Protein AF-A0A7W0PJV0-F1 (afdb_monomer_lite)

Secondary structure (DSSP, 8-state):
---PEEPSSPPHHHHHHHHHHHHHS---EEEEE-S-----TTEEEEPPPSSGGGHHHHHHHHHHHHHHHHHHHH--SEEEES-HHHHHHHHHHHHHHT---EEEE---S-TTGGG--TT-TTHHHHHHHHHHHHHHHHHH-SB-

Sequence (144 aa):
MGRTRYALPLSPSLLRKFDALSEALEVRVLASAAGRDGSDPRFRLVPAVRPRVLDGAAFYALLPLRVARELRDFRPDAVLVQGGQEAALVLLGRRLARVPARVIVDVHGDPAAPARLYGSRLRKVLAPLADALGRRGLRRADGV

Structure (mmCIF, N/CA/C/O backbone):
data_AF-A0A7W0PJV0-F1
#
_entry.id   AF-A0A7W0PJV0-F1
#
loop_
_atom_site.group_PDB
_atom_site.id
_atom_site.type_symbol
_atom_site.label_atom_id
_atom_site.label_alt_id
_atom_site.label_comp_id
_atom_site.label_asym_id
_atom_site.label_entity_id
_atom_site.label_seq_id
_atom_site.pdbx_PDB_ins_code
_atom_site.Cartn_x
_atom_site.Cartn_y
_atom_site.Cartn_z
_atom_site.occupancy
_atom_site.B_iso_or_equiv
_atom_site.auth_seq_id
_atom_site.auth_comp_id
_atom_site.auth_asym_id
_atom_site.auth_atom_id
_atom_site.pdbx_PDB_model_num
ATOM 1 N N . MET A 1 1 ? -1.283 3.369 1.127 1.00 60.41 1 MET A N 1
ATOM 2 C CA . MET A 1 1 ? -0.038 2.739 0.632 1.00 60.41 1 MET A CA 1
ATOM 3 C C . MET A 1 1 ? 0.260 3.190 -0.786 1.00 60.41 1 MET A C 1
ATOM 5 O O . MET A 1 1 ? -0.627 3.107 -1.627 1.00 60.41 1 MET A O 1
ATOM 9 N N . GLY A 1 2 ? 1.489 3.655 -1.023 1.00 63.81 2 GLY A N 1
ATOM 10 C CA . GLY A 1 2 ? 2.014 4.109 -2.318 1.00 63.81 2 GLY A CA 1
ATOM 11 C C . GLY A 1 2 ? 3.529 4.355 -2.223 1.00 63.81 2 GLY A C 1
ATOM 12 O O . GLY A 1 2 ? 4.061 4.455 -1.116 1.00 63.81 2 GLY A O 1
ATOM 13 N N . ARG A 1 3 ? 4.251 4.455 -3.350 1.00 72.50 3 ARG A N 1
ATOM 14 C CA . ARG A 1 3 ? 5.715 4.713 -3.366 1.00 72.50 3 ARG A CA 1
ATOM 15 C C . ARG A 1 3 ? 6.066 6.197 -3.158 1.00 72.50 3 ARG A C 1
ATOM 17 O O . ARG A 1 3 ? 7.093 6.684 -3.634 1.00 72.50 3 ARG A O 1
ATOM 24 N N . THR A 1 4 ? 5.213 6.936 -2.456 1.00 81.25 4 THR A N 1
ATOM 25 C CA . THR A 1 4 ? 5.521 8.301 -2.032 1.00 81.25 4 THR A CA 1
ATOM 26 C C . THR A 1 4 ? 6.752 8.270 -1.138 1.00 81.25 4 THR A C 1
ATOM 28 O O . THR A 1 4 ? 6.883 7.413 -0.260 1.00 81.25 4 THR A O 1
ATOM 31 N N . ARG A 1 5 ? 7.684 9.187 -1.388 1.00 84.50 5 ARG A N 1
ATOM 32 C CA . ARG A 1 5 ? 8.889 9.327 -0.576 1.00 84.50 5 ARG A CA 1
ATOM 33 C C . ARG A 1 5 ? 8.641 10.381 0.488 1.00 84.50 5 ARG A C 1
ATOM 35 O O . ARG A 1 5 ? 8.418 11.538 0.149 1.00 84.50 5 ARG A O 1
ATOM 42 N N . TYR A 1 6 ? 8.701 9.981 1.751 1.00 86.56 6 TYR A N 1
ATOM 43 C CA . TYR A 1 6 ? 8.611 10.906 2.877 1.00 86.56 6 TYR A CA 1
ATOM 44 C C . TYR A 1 6 ? 9.998 11.173 3.449 1.00 86.56 6 TYR A C 1
ATOM 46 O O . TYR A 1 6 ? 10.836 10.273 3.548 1.00 86.56 6 TYR A O 1
ATOM 54 N N . ALA A 1 7 ? 10.230 12.425 3.824 1.00 87.62 7 ALA A N 1
ATOM 55 C CA . ALA A 1 7 ? 11.365 12.820 4.636 1.00 87.62 7 ALA A CA 1
ATOM 56 C C . ALA A 1 7 ? 10.862 13.068 6.060 1.00 87.62 7 ALA A C 1
ATOM 58 O O . ALA A 1 7 ? 9.793 13.655 6.230 1.00 87.62 7 ALA A O 1
ATOM 59 N N . LEU A 1 8 ? 11.620 12.606 7.053 1.00 87.06 8 LEU A N 1
ATOM 60 C CA . LEU A 1 8 ? 11.356 12.886 8.460 1.00 87.06 8 LEU A CA 1
ATOM 61 C C . LEU A 1 8 ? 12.439 13.839 8.998 1.00 87.06 8 LEU A C 1
ATOM 63 O O . LEU A 1 8 ? 13.592 13.702 8.587 1.00 87.06 8 LEU A O 1
ATOM 67 N N . PRO A 1 9 ? 12.099 14.808 9.869 1.00 88.62 9 PRO A N 1
ATOM 68 C CA . PRO A 1 9 ? 10.745 15.148 10.325 1.00 88.62 9 PRO A CA 1
ATOM 69 C C . PRO A 1 9 ? 9.847 15.655 9.182 1.00 88.62 9 PRO A C 1
ATOM 71 O O . PRO A 1 9 ? 10.338 16.143 8.161 1.00 88.62 9 PRO A O 1
ATOM 74 N N . LEU A 1 10 ? 8.531 15.485 9.341 1.00 88.06 10 LEU A N 1
ATOM 75 C CA . LEU A 1 10 ? 7.544 15.923 8.351 1.00 88.06 10 LEU A CA 1
ATOM 76 C C . LEU A 1 10 ? 7.594 17.444 8.161 1.00 88.06 10 LEU A C 1
ATOM 78 O O . LEU A 1 10 ? 7.906 18.192 9.088 1.00 88.06 10 LEU A O 1
ATOM 82 N N . SER A 1 11 ? 7.224 17.919 6.968 1.00 89.81 11 SER A N 1
ATOM 83 C CA . SER A 1 11 ? 6.972 19.349 6.772 1.00 89.81 11 SER A CA 1
ATOM 84 C C . SER A 1 11 ? 5.784 19.805 7.633 1.00 89.81 11 SER A C 1
ATOM 86 O O . SER A 1 11 ? 4.874 19.007 7.874 1.00 89.81 11 SER A O 1
ATOM 88 N N . PRO A 1 12 ? 5.704 21.090 8.030 1.00 91.31 12 PRO A N 1
ATOM 89 C CA . PRO A 1 12 ? 4.597 21.587 8.852 1.00 91.31 12 PRO A CA 1
ATOM 90 C C . PRO A 1 12 ? 3.208 21.331 8.250 1.00 91.31 12 PRO A C 1
ATOM 92 O O . PRO A 1 12 ? 2.250 21.078 8.972 1.00 91.31 12 PRO A O 1
ATOM 95 N N . SER A 1 13 ? 3.086 21.368 6.920 1.00 90.94 13 SER A N 1
ATOM 96 C CA . SER A 1 13 ? 1.832 21.062 6.225 1.00 90.94 13 SER A CA 1
ATOM 97 C C . SER A 1 13 ? 1.434 19.588 6.331 1.00 90.94 13 SER A C 1
ATOM 99 O O . SER A 1 13 ? 0.266 19.291 6.574 1.00 90.94 13 SER A O 1
ATOM 101 N N . LEU A 1 14 ? 2.389 18.665 6.170 1.00 90.56 14 LEU A N 1
ATOM 102 C CA . LEU A 1 14 ? 2.139 17.234 6.330 1.00 90.56 14 LEU A CA 1
ATOM 103 C C . LEU A 1 14 ? 1.858 16.886 7.787 1.00 90.56 14 LEU A C 1
ATOM 105 O O . LEU A 1 14 ? 0.959 16.093 8.039 1.00 90.56 14 LEU A O 1
ATOM 109 N N . LEU A 1 15 ? 2.580 17.502 8.724 1.00 92.19 15 LEU A N 1
ATOM 110 C CA . LEU A 1 15 ? 2.359 17.309 10.150 1.00 92.19 15 LEU A CA 1
ATOM 111 C C . LEU A 1 15 ? 0.909 17.648 10.521 1.00 92.19 15 LEU A C 1
ATOM 113 O O . LEU A 1 15 ? 0.191 16.763 10.966 1.00 92.19 15 LEU A O 1
ATOM 117 N N . ARG A 1 16 ? 0.426 18.853 10.168 1.00 93.81 16 ARG A N 1
ATOM 118 C CA . ARG A 1 16 ? -0.979 19.252 10.388 1.00 93.81 16 ARG A CA 1
ATOM 119 C C . ARG A 1 16 ? -1.987 18.264 9.802 1.00 93.81 16 ARG A C 1
ATOM 121 O O . ARG A 1 16 ? -2.987 17.958 10.437 1.00 93.81 16 ARG A O 1
ATOM 128 N N . LYS A 1 17 ? -1.729 17.757 8.592 1.00 92.75 17 LYS A N 1
ATOM 129 C CA . LYS A 1 17 ? -2.601 16.762 7.953 1.00 92.75 17 LYS A CA 1
ATOM 130 C C . LYS A 1 17 ? -2.669 15.470 8.767 1.00 92.75 17 LYS A C 1
ATOM 132 O O . LYS A 1 17 ? -3.756 14.943 8.971 1.00 92.75 17 LYS A O 1
ATOM 137 N N . PHE A 1 18 ? -1.522 14.921 9.155 1.00 92.94 18 PHE A N 1
ATOM 138 C CA . PHE A 1 18 ? -1.489 13.643 9.862 1.00 92.94 18 PHE A CA 1
ATOM 139 C C . PHE A 1 18 ? -1.926 13.771 11.317 1.00 92.94 18 PHE A C 1
ATOM 141 O O . PHE A 1 18 ? -2.454 12.803 11.846 1.00 92.94 18 PHE A O 1
ATOM 148 N N . ASP A 1 19 ? -1.756 14.935 11.940 1.00 94.00 19 ASP A N 1
ATOM 149 C CA . ASP A 1 19 ? -2.280 15.206 13.278 1.00 94.00 19 ASP A CA 1
ATOM 150 C C . ASP A 1 19 ? -3.812 15.229 13.252 1.00 94.00 19 ASP A C 1
ATOM 152 O O . ASP A 1 19 ? -4.433 14.477 13.994 1.00 94.00 19 ASP A O 1
ATOM 156 N N . ALA A 1 20 ? -4.421 15.948 12.302 1.00 94.50 20 ALA A N 1
ATOM 157 C CA . ALA A 1 20 ? -5.876 15.941 12.123 1.00 94.50 20 ALA A CA 1
ATOM 158 C C . ALA A 1 20 ? -6.432 14.540 11.794 1.00 94.50 20 ALA A C 1
ATOM 160 O O . ALA A 1 20 ? -7.502 14.164 12.257 1.00 94.50 20 ALA A O 1
ATOM 161 N N . LEU A 1 21 ? -5.707 13.730 11.010 1.00 93.12 21 LEU A N 1
ATOM 162 C CA . LEU A 1 21 ? -6.105 12.337 10.770 1.00 93.12 21 LEU A CA 1
ATOM 163 C C . LEU A 1 21 ? -6.013 11.482 12.041 1.00 93.12 21 LEU A C 1
ATOM 165 O O . LEU A 1 21 ? -6.875 10.633 12.255 1.00 93.12 21 LEU A O 1
ATOM 169 N N . SER A 1 22 ? -4.991 11.709 12.871 1.00 93.56 22 SER A N 1
ATOM 170 C CA . SER A 1 22 ? -4.792 10.997 14.137 1.00 93.56 22 SER A CA 1
ATOM 171 C C . SER A 1 22 ? -5.882 11.280 15.177 1.00 93.56 22 SER A C 1
ATOM 173 O O . SER A 1 22 ? -6.054 10.474 16.085 1.00 93.56 22 SER A O 1
ATOM 175 N N . GLU A 1 23 ? -6.622 12.386 15.059 1.00 94.31 23 GLU A N 1
ATOM 176 C CA . GLU A 1 23 ? -7.754 12.694 15.948 1.00 94.31 23 GLU A CA 1
ATOM 177 C C . GLU A 1 23 ? -8.939 11.740 15.741 1.00 94.31 23 GLU A C 1
ATOM 179 O O . GLU A 1 23 ? -9.693 11.480 16.676 1.00 94.31 23 GLU A O 1
ATOM 184 N N . ALA A 1 24 ? -9.100 11.202 14.529 1.00 93.50 24 ALA A N 1
ATOM 185 C CA . ALA A 1 24 ? -10.223 10.336 14.171 1.00 93.50 24 ALA A CA 1
ATOM 186 C C . ALA A 1 24 ? -9.822 8.871 13.940 1.00 93.50 24 ALA A C 1
ATOM 188 O O . ALA A 1 24 ? -10.672 7.985 14.013 1.00 93.50 24 ALA A O 1
ATOM 189 N N . LEU A 1 25 ? -8.556 8.608 13.605 1.00 93.00 25 LEU A N 1
ATOM 190 C CA . LEU A 1 25 ? -8.079 7.304 13.150 1.00 93.00 25 LEU A CA 1
ATOM 191 C C . LEU A 1 25 ? -6.705 6.985 13.743 1.00 93.00 25 LEU A C 1
ATOM 193 O O . LEU A 1 25 ? -5.807 7.826 13.749 1.00 93.00 25 LEU A O 1
ATOM 197 N N . GLU A 1 26 ? -6.469 5.726 14.110 1.00 92.88 26 GLU A N 1
ATOM 198 C CA . GLU A 1 26 ? -5.103 5.257 14.344 1.00 92.88 26 GLU A CA 1
ATOM 199 C C . GLU A 1 26 ? -4.425 4.994 12.990 1.00 92.88 26 GLU A C 1
ATOM 201 O O . GLU A 1 26 ? -4.638 3.971 12.338 1.00 92.88 26 GLU A O 1
ATOM 206 N N . VAL A 1 27 ? -3.640 5.962 12.506 1.00 92.19 27 VAL A N 1
ATOM 207 C CA . VAL A 1 27 ? -3.053 5.902 11.159 1.00 92.19 27 VAL A CA 1
ATOM 208 C C . VAL A 1 27 ? -1.614 5.402 11.184 1.00 92.19 27 VAL A C 1
ATOM 210 O O . VAL A 1 27 ? -0.752 5.944 11.881 1.00 92.19 27 VAL A O 1
ATOM 213 N N . ARG A 1 28 ? -1.322 4.435 10.304 1.00 92.75 28 ARG A N 1
ATOM 214 C CA . ARG A 1 28 ? 0.046 4.033 9.967 1.00 92.75 28 ARG A CA 1
ATOM 215 C C . ARG A 1 28 ? 0.304 4.028 8.461 1.00 92.75 28 ARG A C 1
ATOM 217 O O . ARG A 1 28 ? -0.474 3.509 7.663 1.00 92.75 28 ARG A O 1
ATOM 224 N N . VAL A 1 29 ? 1.437 4.604 8.072 1.00 91.88 29 VAL A N 1
ATOM 225 C CA . VAL A 1 29 ? 1.873 4.796 6.687 1.00 91.88 29 VAL A CA 1
ATOM 226 C C . VAL A 1 29 ? 3.128 3.968 6.423 1.00 91.88 29 VAL A C 1
ATOM 228 O O . VAL A 1 29 ? 4.193 4.255 6.965 1.00 91.88 29 VAL A O 1
ATOM 231 N N . LEU A 1 30 ? 3.030 2.975 5.537 1.00 89.38 30 LEU A N 1
ATOM 232 C CA . LEU A 1 30 ? 4.186 2.276 4.965 1.00 89.38 30 LEU A CA 1
ATOM 233 C C . LEU A 1 30 ? 4.542 2.939 3.627 1.00 89.38 30 LEU A C 1
ATOM 235 O O . LEU A 1 30 ? 3.740 2.946 2.689 1.00 89.38 30 LEU A O 1
ATOM 239 N N . ALA A 1 31 ? 5.736 3.521 3.545 1.00 87.62 31 ALA A N 1
ATOM 240 C CA . ALA A 1 31 ? 6.171 4.319 2.398 1.00 87.62 31 ALA A CA 1
ATOM 241 C C . ALA A 1 31 ? 7.695 4.255 2.205 1.00 87.62 31 ALA A C 1
ATOM 243 O O . ALA A 1 31 ? 8.397 3.588 2.960 1.00 87.62 31 ALA A O 1
ATOM 244 N N . SER A 1 32 ? 8.230 4.916 1.177 1.00 86.81 32 SER A N 1
ATOM 245 C CA . SER A 1 32 ? 9.679 4.968 0.936 1.00 86.81 32 SER A CA 1
ATOM 246 C C . SER A 1 32 ? 10.335 6.125 1.697 1.00 86.81 32 SER A C 1
ATOM 248 O O . SER A 1 32 ? 9.756 7.204 1.820 1.00 86.81 32 SER A O 1
ATOM 250 N N . ALA A 1 33 ? 11.568 5.933 2.163 1.00 86.06 33 ALA A N 1
ATOM 251 C CA . ALA A 1 33 ? 12.361 6.993 2.782 1.00 86.06 33 ALA A CA 1
ATOM 252 C C . ALA A 1 33 ? 12.977 7.936 1.730 1.00 86.06 33 ALA A C 1
ATOM 254 O O . ALA A 1 33 ? 13.487 7.490 0.699 1.00 86.06 33 ALA A O 1
ATOM 255 N N . ALA A 1 34 ? 12.991 9.241 2.015 1.00 83.56 34 ALA A N 1
ATOM 256 C CA . ALA A 1 34 ? 13.689 10.260 1.223 1.00 83.56 34 ALA A CA 1
ATOM 257 C C . ALA A 1 34 ? 15.126 10.553 1.713 1.00 83.56 34 ALA A C 1
ATOM 259 O O . ALA A 1 34 ? 15.776 11.446 1.176 1.00 83.56 34 ALA A O 1
ATOM 260 N N . GLY A 1 35 ? 15.637 9.795 2.694 1.00 70.25 35 GLY A N 1
ATOM 261 C CA . GLY A 1 35 ? 17.039 9.855 3.133 1.00 70.25 35 GLY A CA 1
ATOM 262 C C . GLY A 1 35 ? 17.360 10.875 4.231 1.00 70.25 35 GLY A C 1
ATOM 263 O O . GLY A 1 35 ? 18.513 11.269 4.340 1.00 70.25 35 GLY A O 1
ATOM 264 N N . ARG A 1 36 ? 16.367 11.314 5.016 1.00 71.88 36 ARG A N 1
ATOM 265 C CA . ARG A 1 36 ? 16.601 12.078 6.252 1.00 71.88 36 ARG A CA 1
ATOM 266 C C . ARG A 1 36 ? 16.444 11.183 7.478 1.00 71.88 36 ARG A C 1
ATOM 268 O O . ARG A 1 36 ? 15.565 10.319 7.483 1.00 71.88 36 ARG A O 1
ATOM 275 N N . ASP A 1 37 ? 17.252 11.453 8.496 1.00 67.44 37 ASP A N 1
ATOM 276 C CA . ASP A 1 37 ? 17.285 10.710 9.753 1.00 67.44 37 ASP A CA 1
ATOM 277 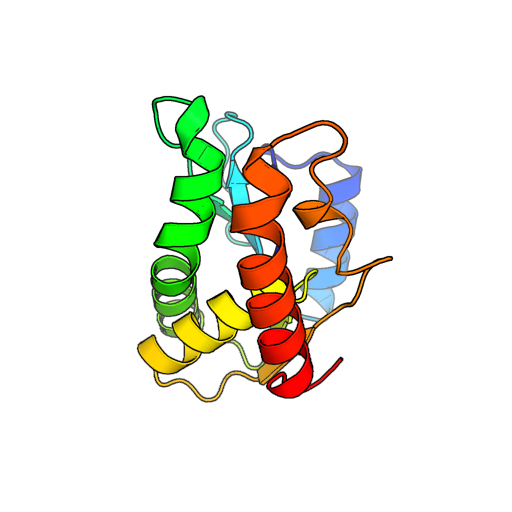C C . ASP A 1 37 ? 16.308 11.338 10.749 1.00 67.44 37 ASP A C 1
ATOM 279 O O . ASP A 1 37 ? 16.620 12.261 11.497 1.00 67.44 37 ASP A O 1
ATOM 283 N N . GLY A 1 38 ? 15.073 10.852 10.706 1.00 74.81 38 GLY A N 1
ATOM 284 C CA . GLY A 1 38 ? 14.024 11.192 11.655 1.00 74.81 38 GLY A CA 1
ATOM 285 C C . GLY A 1 38 ? 13.111 9.991 11.858 1.00 74.81 38 GLY A C 1
ATOM 286 O O . GLY A 1 38 ? 13.052 9.095 11.014 1.00 74.81 38 GLY A O 1
ATOM 287 N N . SER A 1 39 ? 12.392 9.969 12.976 1.00 81.94 39 SER A N 1
ATOM 288 C CA . SER A 1 39 ? 11.414 8.922 13.267 1.00 81.94 39 SER A CA 1
ATOM 289 C C . SER A 1 39 ? 10.066 9.543 13.610 1.00 81.94 39 SER A C 1
ATOM 291 O O . SER A 1 39 ? 10.002 10.570 14.278 1.00 81.94 39 SER A O 1
ATOM 293 N N . ASP A 1 40 ? 8.998 8.930 13.114 1.00 86.56 40 ASP A N 1
ATOM 294 C CA . ASP A 1 40 ? 7.619 9.231 13.484 1.00 86.56 40 ASP A CA 1
ATOM 295 C C . ASP A 1 40 ? 6.917 7.871 13.632 1.00 86.56 40 ASP A C 1
ATOM 297 O O . ASP A 1 40 ? 6.998 7.047 12.712 1.00 86.56 40 ASP A O 1
ATOM 301 N N . PRO A 1 41 ? 6.265 7.575 14.771 1.00 86.69 41 PRO A N 1
ATOM 302 C CA . PRO A 1 41 ? 5.649 6.272 15.018 1.00 86.69 41 PRO A CA 1
ATOM 303 C C . PRO A 1 41 ? 4.522 5.931 14.030 1.00 86.69 41 PRO A C 1
ATOM 305 O O . PRO A 1 41 ? 4.225 4.747 13.833 1.00 86.69 41 PRO A O 1
ATOM 308 N N . ARG A 1 42 ? 3.921 6.932 13.373 1.00 90.88 42 ARG A N 1
ATOM 309 C CA . ARG A 1 42 ? 2.919 6.750 12.313 1.00 90.88 42 ARG A CA 1
ATOM 310 C C . ARG A 1 42 ? 3.548 6.305 10.999 1.00 90.88 42 ARG A C 1
ATOM 312 O O . ARG A 1 42 ? 2.839 5.811 10.131 1.00 90.88 42 ARG A O 1
ATOM 319 N N . PHE A 1 43 ? 4.861 6.439 10.828 1.00 90.50 43 PHE A N 1
ATOM 320 C CA . PHE A 1 43 ? 5.544 6.122 9.581 1.00 90.50 43 PHE A CA 1
ATOM 321 C C . PHE A 1 43 ? 6.449 4.901 9.729 1.00 90.50 43 PHE A C 1
ATOM 323 O O . PHE A 1 43 ? 7.259 4.760 10.646 1.00 90.50 43 PHE A O 1
ATOM 330 N N . ARG A 1 44 ? 6.337 4.002 8.758 1.00 90.06 44 ARG A N 1
ATOM 331 C CA . ARG A 1 44 ? 7.263 2.899 8.521 1.00 90.06 44 ARG A CA 1
ATOM 332 C C . ARG A 1 44 ? 7.903 3.148 7.168 1.00 90.06 44 ARG A C 1
ATOM 334 O O . ARG A 1 44 ? 7.362 2.794 6.122 1.00 90.06 44 ARG A O 1
ATOM 341 N N . LEU A 1 45 ? 9.032 3.853 7.190 1.00 88.12 45 LEU A N 1
ATOM 342 C CA . LEU A 1 45 ? 9.745 4.224 5.975 1.00 88.12 45 LEU A CA 1
ATOM 343 C C . LEU A 1 45 ? 10.761 3.153 5.604 1.00 88.12 45 LEU A C 1
ATOM 345 O O . LEU A 1 45 ? 11.669 2.829 6.363 1.00 88.12 45 LEU A O 1
ATOM 349 N N . VAL A 1 46 ? 10.602 2.609 4.407 1.00 86.44 46 VAL A N 1
ATOM 350 C CA . VAL A 1 46 ? 11.510 1.620 3.846 1.00 86.44 46 VAL A CA 1
ATOM 351 C C . VAL A 1 46 ? 12.704 2.346 3.222 1.00 86.44 46 VAL A C 1
ATOM 353 O O . VAL A 1 46 ? 12.490 3.213 2.364 1.00 86.44 46 VAL A O 1
ATOM 356 N N . PRO A 1 47 ? 13.950 2.001 3.595 1.00 83.38 47 PRO A N 1
ATOM 357 C CA . PRO A 1 47 ? 15.133 2.588 2.981 1.00 83.38 47 PRO A CA 1
ATOM 358 C C . PRO A 1 47 ? 15.237 2.193 1.506 1.00 83.38 47 PRO A C 1
ATOM 360 O O . PRO A 1 47 ? 14.798 1.115 1.098 1.00 83.38 47 PRO A O 1
ATOM 363 N N . ALA A 1 48 ? 15.844 3.069 0.706 1.00 81.12 48 ALA A N 1
ATOM 364 C CA . ALA A 1 48 ? 16.096 2.773 -0.696 1.00 81.12 48 ALA A CA 1
ATOM 365 C C . ALA A 1 48 ? 17.109 1.624 -0.833 1.00 81.12 48 ALA A C 1
ATOM 367 O O . ALA A 1 48 ? 18.140 1.608 -0.155 1.00 81.12 48 ALA A O 1
ATOM 368 N N . VAL A 1 49 ? 16.841 0.686 -1.739 1.00 80.75 49 VAL A N 1
ATOM 369 C CA . VAL A 1 49 ? 17.741 -0.435 -2.030 1.00 80.75 49 VAL A CA 1
ATOM 37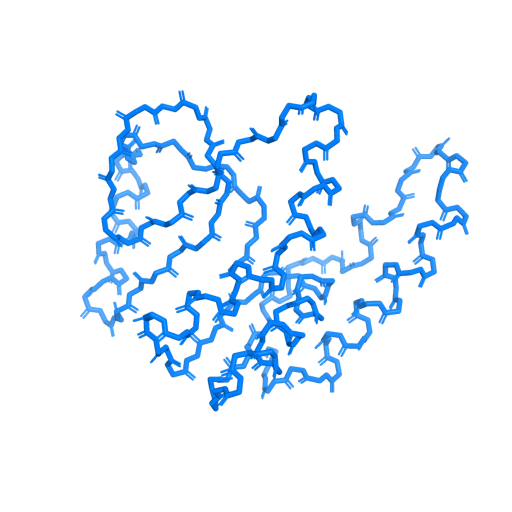0 C C . VAL A 1 49 ? 18.871 0.045 -2.944 1.00 80.75 49 VAL A C 1
ATOM 372 O O . VAL A 1 49 ? 18.658 0.831 -3.872 1.00 80.75 49 VAL A O 1
ATOM 375 N N . ARG A 1 50 ? 20.097 -0.421 -2.682 1.00 78.00 50 ARG A N 1
ATOM 376 C CA . ARG A 1 50 ? 21.255 -0.196 -3.558 1.00 78.00 50 ARG A CA 1
ATOM 377 C C . ARG A 1 50 ? 21.510 -1.453 -4.405 1.00 78.00 50 ARG A C 1
ATOM 379 O O . ARG A 1 50 ? 21.474 -2.542 -3.839 1.00 78.00 50 ARG A O 1
ATOM 386 N N . PRO A 1 51 ? 21.773 -1.318 -5.721 1.00 82.88 51 PRO A N 1
ATOM 387 C CA . PRO A 1 51 ? 21.894 -0.075 -6.496 1.00 82.88 51 PRO A CA 1
ATOM 388 C C . PRO A 1 51 ? 20.537 0.598 -6.794 1.00 82.88 51 PRO A C 1
ATOM 390 O O . PRO A 1 51 ? 19.531 -0.075 -7.002 1.00 82.88 51 PRO A O 1
ATOM 393 N N . ARG A 1 52 ? 20.515 1.943 -6.870 1.00 80.06 52 ARG A N 1
ATOM 394 C CA . ARG A 1 52 ? 19.277 2.753 -7.002 1.00 80.06 52 ARG A CA 1
ATOM 395 C C . ARG A 1 52 ? 18.421 2.407 -8.225 1.00 80.06 52 ARG A C 1
ATOM 397 O O . ARG A 1 52 ? 17.213 2.615 -8.196 1.00 80.06 52 ARG A O 1
ATOM 404 N N . VAL A 1 53 ? 19.032 1.877 -9.284 1.00 79.31 53 VAL A N 1
ATOM 405 C CA . VAL A 1 53 ? 18.324 1.435 -10.497 1.00 79.31 53 VAL A CA 1
ATOM 406 C C . VAL A 1 53 ? 17.363 0.275 -10.221 1.00 79.31 53 VAL A C 1
ATOM 408 O O . VAL A 1 53 ? 16.326 0.173 -10.867 1.00 79.31 53 VAL A O 1
ATOM 411 N N . LEU A 1 54 ? 17.659 -0.555 -9.216 1.00 81.69 54 LEU A N 1
ATOM 412 C CA . LEU A 1 54 ? 16.807 -1.670 -8.801 1.00 81.69 54 LEU A CA 1
ATOM 413 C C . LEU A 1 54 ? 15.823 -1.287 -7.693 1.00 81.69 54 LEU A C 1
ATOM 415 O O . LEU A 1 54 ? 14.946 -2.081 -7.373 1.00 81.69 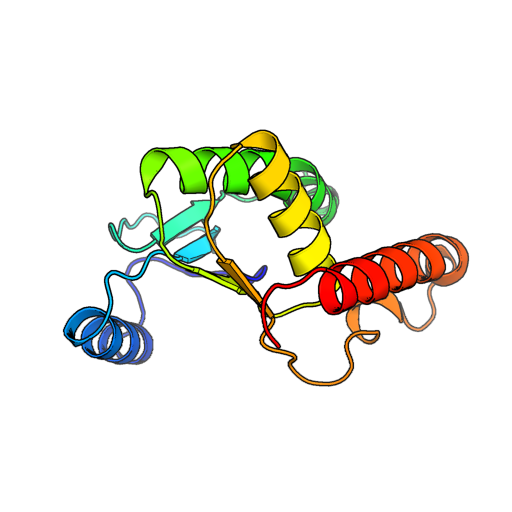54 LEU A O 1
ATOM 419 N N . ASP A 1 55 ? 15.920 -0.079 -7.129 1.00 79.94 55 ASP A N 1
ATOM 420 C CA . ASP A 1 55 ? 15.128 0.343 -5.969 1.00 79.94 55 ASP A CA 1
ATOM 421 C C . ASP A 1 55 ? 13.617 0.213 -6.204 1.00 79.94 55 ASP A C 1
ATOM 423 O O . ASP A 1 55 ? 12.890 -0.282 -5.349 1.00 79.94 55 ASP A O 1
ATOM 427 N N . GLY A 1 56 ? 13.137 0.604 -7.390 1.00 80.12 56 GLY A N 1
ATOM 428 C CA . GLY A 1 56 ? 11.719 0.481 -7.734 1.00 80.12 56 GLY A CA 1
ATOM 429 C C . GLY A 1 56 ? 11.259 -0.974 -7.793 1.00 80.12 56 GLY A C 1
ATOM 430 O O . GLY A 1 56 ? 10.289 -1.338 -7.133 1.00 80.12 56 GLY A O 1
ATOM 431 N N . ALA A 1 57 ? 11.984 -1.814 -8.533 1.00 82.88 57 ALA A N 1
ATOM 432 C CA . ALA A 1 57 ? 11.665 -3.233 -8.659 1.00 82.88 57 ALA A CA 1
ATOM 433 C C . ALA A 1 57 ? 11.742 -3.949 -7.301 1.00 82.88 57 ALA A C 1
ATOM 435 O O . ALA A 1 57 ? 10.817 -4.668 -6.927 1.00 82.88 57 ALA A O 1
ATOM 436 N N . ALA A 1 58 ? 12.797 -3.691 -6.527 1.00 85.50 58 ALA A N 1
ATOM 437 C CA . ALA A 1 58 ? 12.983 -4.256 -5.197 1.00 85.50 58 ALA A CA 1
ATOM 438 C C . ALA A 1 58 ? 11.907 -3.780 -4.211 1.00 85.50 58 ALA A C 1
ATOM 440 O O . ALA A 1 58 ? 11.458 -4.557 -3.367 1.00 85.50 58 ALA A O 1
ATOM 441 N N . PHE A 1 59 ? 11.451 -2.526 -4.319 1.00 85.19 59 PHE A N 1
ATOM 442 C CA . PHE A 1 59 ? 10.352 -2.022 -3.503 1.00 85.19 59 PHE A CA 1
ATOM 443 C C . PHE A 1 59 ? 9.086 -2.854 -3.707 1.00 85.19 59 PHE A C 1
ATOM 445 O O . PHE A 1 59 ? 8.544 -3.363 -2.726 1.00 85.19 59 PHE A O 1
ATOM 452 N N . TYR A 1 60 ? 8.663 -3.033 -4.961 1.00 86.25 60 TYR A N 1
ATOM 453 C CA . TYR A 1 60 ? 7.449 -3.775 -5.297 1.00 86.25 60 TYR A CA 1
ATOM 454 C C . TYR A 1 60 ? 7.581 -5.281 -5.052 1.00 86.25 60 TYR A C 1
ATOM 456 O O . TYR A 1 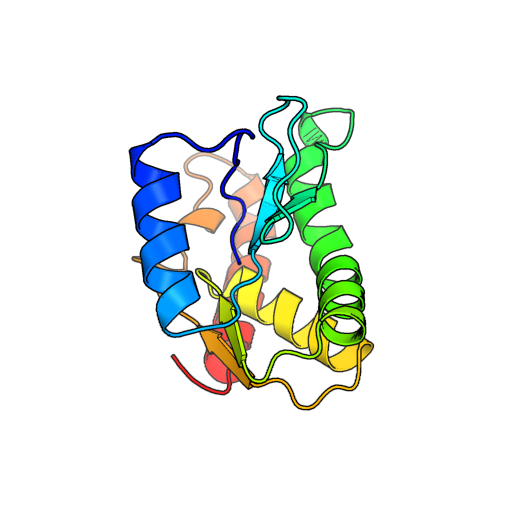60 ? 6.649 -5.888 -4.531 1.00 86.25 60 TYR A O 1
ATOM 464 N N . ALA A 1 61 ? 8.742 -5.877 -5.335 1.00 89.81 61 ALA A N 1
ATOM 465 C CA . ALA A 1 61 ? 8.990 -7.298 -5.083 1.00 89.81 61 ALA A CA 1
ATOM 466 C C . ALA A 1 61 ? 8.892 -7.652 -3.589 1.00 89.81 61 ALA A C 1
ATOM 468 O O . ALA A 1 61 ? 8.339 -8.686 -3.223 1.00 89.81 61 ALA A O 1
ATOM 469 N N . LEU A 1 62 ? 9.388 -6.773 -2.713 1.00 91.75 62 LEU A N 1
ATOM 470 C CA . LEU A 1 62 ? 9.357 -6.972 -1.262 1.00 91.75 62 LEU A CA 1
ATOM 471 C C . LEU A 1 62 ? 8.079 -6.433 -0.603 1.00 91.75 62 LEU A C 1
ATOM 473 O O . LEU A 1 62 ? 7.866 -6.659 0.591 1.00 91.75 62 LEU A O 1
ATOM 477 N N . LEU A 1 63 ? 7.226 -5.724 -1.348 1.00 91.88 63 LEU A N 1
ATOM 478 C CA . LEU A 1 63 ? 6.026 -5.088 -0.809 1.00 91.88 63 LEU A CA 1
ATOM 479 C C . LEU A 1 63 ? 5.083 -6.086 -0.113 1.00 91.88 63 LEU A C 1
ATOM 481 O O . LEU A 1 63 ? 4.699 -5.792 1.018 1.00 91.88 63 LEU A O 1
ATOM 485 N N . PRO A 1 64 ? 4.762 -7.273 -0.674 1.00 94.94 64 PRO A N 1
ATOM 486 C CA . PRO A 1 64 ? 3.878 -8.226 -0.001 1.00 94.94 64 PRO A CA 1
ATOM 487 C C . PRO A 1 64 ? 4.402 -8.672 1.367 1.00 94.94 64 PRO A C 1
ATOM 489 O O . PRO A 1 64 ? 3.627 -8.781 2.311 1.00 94.94 64 PRO A O 1
ATOM 492 N N . LEU A 1 65 ? 5.717 -8.883 1.504 1.00 95.69 65 LEU A N 1
ATOM 493 C CA . LEU A 1 65 ? 6.337 -9.295 2.768 1.00 95.69 65 LEU A CA 1
ATOM 494 C C . LEU A 1 65 ? 6.293 -8.175 3.811 1.00 95.69 65 LEU A C 1
ATOM 496 O O . LEU A 1 65 ? 5.988 -8.420 4.977 1.00 95.69 65 LEU A O 1
ATOM 500 N N . ARG A 1 66 ? 6.562 -6.935 3.386 1.00 94.31 66 ARG A N 1
ATOM 501 C CA . ARG A 1 66 ? 6.494 -5.756 4.260 1.00 94.31 66 ARG A CA 1
ATOM 502 C C . ARG A 1 66 ? 5.069 -5.491 4.725 1.00 94.31 66 ARG A C 1
ATOM 504 O O . ARG A 1 66 ? 4.856 -5.294 5.913 1.00 94.31 66 ARG A O 1
ATOM 511 N N . VAL A 1 67 ? 4.102 -5.573 3.812 1.00 95.12 67 VAL A N 1
ATOM 512 C CA . VAL A 1 67 ? 2.675 -5.488 4.141 1.00 95.12 67 VAL A CA 1
ATOM 513 C C . VAL A 1 67 ? 2.292 -6.603 5.106 1.00 95.12 67 VAL A C 1
ATOM 515 O O . VAL A 1 67 ? 1.645 -6.334 6.107 1.00 95.12 67 VAL A O 1
ATOM 518 N N . ALA A 1 68 ? 2.720 -7.843 4.862 1.00 96.56 68 ALA A N 1
ATOM 519 C CA . ALA A 1 68 ? 2.371 -8.963 5.728 1.00 96.56 68 ALA A CA 1
ATOM 520 C C . ALA A 1 68 ? 2.938 -8.830 7.150 1.00 96.56 68 ALA A C 1
ATOM 522 O O . ALA A 1 68 ? 2.337 -9.309 8.109 1.00 96.56 68 ALA A O 1
ATOM 523 N N . ARG A 1 69 ? 4.119 -8.222 7.295 1.00 95.25 69 ARG A N 1
ATOM 524 C CA . ARG A 1 69 ? 4.688 -7.877 8.601 1.00 95.25 69 ARG A CA 1
ATOM 525 C C . ARG A 1 69 ? 3.863 -6.782 9.273 1.00 95.25 69 ARG A C 1
ATOM 527 O O . ARG A 1 69 ? 3.372 -7.003 10.369 1.00 95.25 69 ARG A O 1
ATOM 534 N N . GLU A 1 70 ? 3.622 -5.676 8.576 1.00 94.50 70 GLU A N 1
ATOM 535 C CA . GLU A 1 70 ? 2.875 -4.545 9.133 1.00 94.50 70 GLU A CA 1
ATOM 536 C C . GLU A 1 70 ? 1.448 -4.931 9.539 1.00 94.50 70 GLU A C 1
ATOM 538 O O . GLU A 1 70 ? 0.971 -4.545 10.596 1.00 94.50 70 GLU A O 1
ATOM 543 N N . LEU A 1 71 ? 0.782 -5.763 8.740 1.00 95.56 71 LEU A N 1
ATOM 544 C CA . LEU A 1 71 ? -0.548 -6.283 9.042 1.00 95.56 71 LEU A CA 1
ATOM 545 C C . LEU A 1 71 ? -0.594 -7.124 10.323 1.00 95.56 71 LEU A C 1
ATOM 547 O O . LEU A 1 71 ? -1.604 -7.107 11.020 1.00 95.56 71 LEU A O 1
ATOM 551 N N . ARG A 1 72 ? 0.473 -7.870 10.627 1.00 95.75 72 ARG A N 1
ATOM 552 C CA . ARG A 1 72 ? 0.566 -8.672 11.856 1.00 95.75 72 ARG A CA 1
ATOM 553 C C . ARG A 1 72 ? 0.915 -7.816 13.068 1.00 95.75 72 ARG A C 1
ATOM 555 O O . ARG A 1 72 ? 0.368 -8.055 14.142 1.00 95.75 72 ARG A O 1
ATOM 562 N N . ASP A 1 73 ? 1.794 -6.839 12.869 1.00 94.31 73 ASP A N 1
ATOM 563 C CA . ASP A 1 73 ? 2.312 -5.979 13.931 1.00 94.31 73 ASP A CA 1
ATOM 564 C C . ASP A 1 73 ? 1.270 -4.925 14.348 1.00 94.31 73 ASP A C 1
ATOM 566 O O . ASP A 1 73 ? 1.023 -4.741 15.535 1.00 94.31 73 ASP A O 1
ATOM 570 N N . PHE A 1 74 ? 0.631 -4.261 13.380 1.00 94.00 74 PHE A N 1
ATOM 571 C CA . PHE A 1 74 ? -0.331 -3.182 13.622 1.00 94.00 74 PHE A CA 1
ATOM 572 C C . PHE A 1 74 ? -1.785 -3.661 13.737 1.00 94.00 74 PHE A C 1
ATOM 574 O O . PHE A 1 74 ? -2.571 -3.032 14.430 1.00 94.00 74 PHE A O 1
ATOM 581 N N . ARG A 1 75 ? -2.142 -4.779 13.085 1.00 93.38 75 ARG A N 1
ATOM 582 C CA . ARG A 1 75 ? -3.510 -5.343 13.042 1.00 93.38 75 ARG A CA 1
ATOM 583 C C . ARG A 1 75 ? -4.610 -4.324 12.677 1.00 93.38 75 ARG A C 1
ATOM 585 O O . ARG A 1 75 ? -5.584 -4.200 13.412 1.00 93.38 75 ARG A O 1
ATOM 592 N N . PRO A 1 76 ? -4.494 -3.620 11.540 1.00 94.75 76 PRO A N 1
ATOM 593 C CA . PRO A 1 76 ? -5.498 -2.638 11.150 1.00 94.75 76 PRO A CA 1
ATOM 594 C C . PRO A 1 76 ? -6.828 -3.292 10.758 1.00 94.75 76 PRO A C 1
ATOM 596 O O . PRO A 1 76 ? -6.841 -4.371 10.157 1.00 94.75 76 PRO A O 1
ATOM 599 N N . ASP A 1 77 ? -7.932 -2.575 10.967 1.00 96.19 77 ASP A N 1
ATOM 600 C CA . ASP A 1 77 ? -9.247 -2.952 10.431 1.00 96.19 77 ASP A CA 1
ATOM 601 C C . ASP A 1 77 ? -9.303 -2.811 8.904 1.00 96.19 77 ASP A C 1
ATOM 603 O O . ASP A 1 77 ? -9.904 -3.633 8.202 1.00 96.19 77 ASP A O 1
ATOM 607 N N .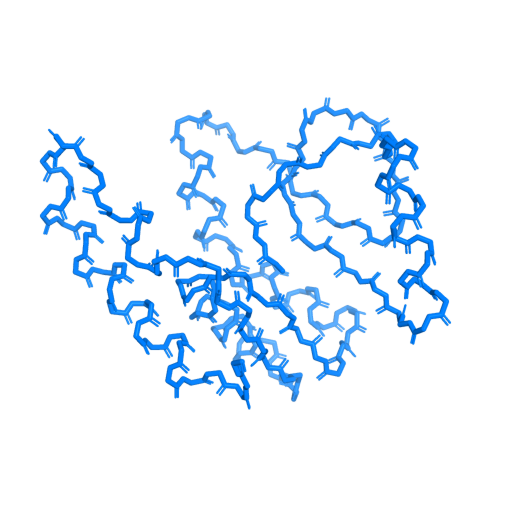 ALA A 1 78 ? -8.631 -1.784 8.371 1.00 95.50 78 ALA A N 1
ATOM 608 C CA . ALA A 1 78 ? -8.595 -1.479 6.947 1.00 95.50 78 ALA A CA 1
ATOM 609 C C . ALA A 1 78 ? -7.223 -0.975 6.472 1.00 95.50 78 ALA A C 1
ATOM 611 O O . ALA A 1 78 ? -6.471 -0.322 7.192 1.00 95.50 78 ALA A O 1
ATOM 612 N N . VAL A 1 79 ? -6.913 -1.253 5.207 1.00 95.38 79 VAL A N 1
ATOM 613 C CA . VAL A 1 79 ? -5.725 -0.786 4.492 1.00 95.38 79 VAL A CA 1
ATOM 614 C C . VAL A 1 79 ? -6.166 -0.008 3.264 1.00 95.38 79 VAL A C 1
ATOM 616 O O . VAL A 1 79 ? -6.753 -0.579 2.347 1.00 95.38 79 VAL A O 1
ATOM 619 N N . LEU A 1 80 ? -5.812 1.276 3.221 1.00 93.81 80 LEU A N 1
ATOM 620 C CA . LEU A 1 80 ? -6.033 2.139 2.063 1.00 93.81 80 LEU A CA 1
ATOM 621 C C . LEU A 1 80 ? -4.851 2.059 1.086 1.00 93.81 80 LEU A C 1
ATOM 623 O O . LEU A 1 80 ? -3.688 2.233 1.479 1.00 93.81 80 LEU A O 1
ATOM 627 N N . VAL A 1 81 ? -5.117 1.825 -0.197 1.00 92.25 81 VAL A N 1
ATOM 628 C CA . VAL A 1 81 ? -4.100 1.641 -1.246 1.00 92.25 81 VAL A CA 1
ATOM 629 C C . VAL A 1 81 ? -4.376 2.571 -2.424 1.00 92.25 81 VAL A C 1
ATOM 631 O O . VAL A 1 81 ? -5.492 2.603 -2.907 1.00 92.25 81 VAL A O 1
ATOM 634 N N . GLN A 1 82 ? -3.371 3.307 -2.906 1.00 86.56 82 GLN A N 1
ATOM 635 C CA . GLN A 1 82 ? -3.564 4.371 -3.911 1.00 86.56 82 GLN A CA 1
ATOM 636 C C . GLN A 1 82 ? -3.523 3.896 -5.376 1.00 86.56 82 GLN A C 1
ATOM 638 O O . GLN A 1 82 ? -3.609 4.708 -6.293 1.00 86.56 82 GLN A O 1
ATOM 643 N N . GLY A 1 83 ? -3.323 2.600 -5.620 1.00 84.50 83 GLY A N 1
ATOM 644 C CA . GLY A 1 83 ? -3.123 2.065 -6.966 1.00 84.50 83 GLY A CA 1
ATOM 645 C C . GLY A 1 83 ? -3.574 0.617 -7.091 1.00 84.50 83 GLY A C 1
ATOM 646 O O . GLY A 1 83 ? -3.489 -0.161 -6.138 1.00 84.50 83 GLY A O 1
ATOM 647 N N . GLY A 1 84 ? -4.060 0.241 -8.277 1.00 86.50 84 GLY A N 1
ATOM 648 C CA . GLY A 1 84 ? -4.565 -1.110 -8.537 1.00 86.50 84 GLY A CA 1
ATOM 649 C C . GLY A 1 84 ? -3.464 -2.175 -8.500 1.00 86.50 84 GLY A C 1
ATOM 650 O O . GLY A 1 84 ? -3.677 -3.279 -7.999 1.00 86.50 84 GLY A O 1
ATOM 651 N N . GLN A 1 85 ? -2.267 -1.855 -8.995 1.00 87.38 85 GLN A N 1
ATOM 652 C CA . GLN A 1 85 ? -1.115 -2.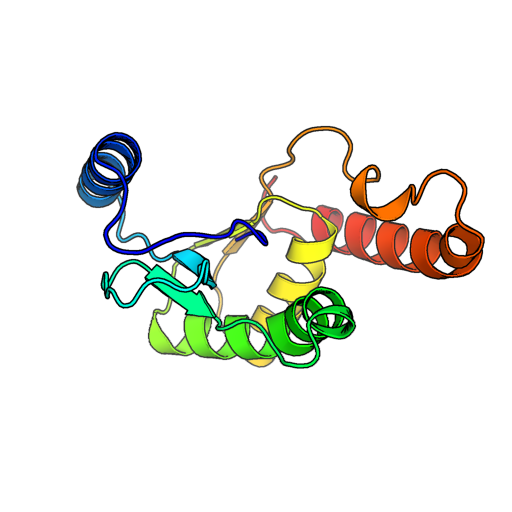756 -8.970 1.00 87.38 85 GLN A CA 1
ATOM 653 C C . GLN A 1 85 ? -0.638 -2.977 -7.530 1.00 87.38 85 GLN A C 1
ATOM 655 O O . GLN A 1 85 ? -0.453 -4.119 -7.102 1.00 87.38 85 GLN A O 1
ATOM 660 N N . GLU A 1 86 ? -0.502 -1.896 -6.759 1.00 89.62 86 GLU A N 1
ATOM 661 C CA . GLU A 1 86 ? -0.210 -1.944 -5.329 1.00 89.62 86 GLU A CA 1
ATOM 662 C C . GLU A 1 86 ? -1.274 -2.747 -4.576 1.00 89.62 86 GLU A C 1
ATOM 664 O O . GLU A 1 86 ? -0.923 -3.549 -3.712 1.00 89.62 86 GLU A O 1
ATOM 669 N N . ALA A 1 87 ? -2.556 -2.600 -4.928 1.00 92.75 87 ALA A N 1
ATOM 670 C CA . ALA A 1 87 ? -3.647 -3.331 -4.291 1.00 92.75 87 ALA A CA 1
ATOM 671 C C . ALA A 1 87 ? -3.497 -4.846 -4.458 1.00 92.75 87 ALA A C 1
ATOM 673 O O . ALA A 1 87 ? -3.654 -5.586 -3.489 1.00 92.75 87 ALA A O 1
ATOM 674 N N . ALA A 1 88 ? -3.109 -5.328 -5.643 1.00 93.50 88 ALA A N 1
ATOM 675 C CA . ALA A 1 88 ? -2.837 -6.751 -5.848 1.00 93.50 88 ALA A CA 1
ATOM 676 C C . ALA A 1 88 ? -1.695 -7.268 -4.952 1.00 93.50 88 ALA A C 1
ATOM 678 O O . ALA A 1 88 ? -1.795 -8.362 -4.389 1.00 93.50 88 ALA A O 1
ATOM 679 N N . LEU A 1 89 ? -0.633 -6.476 -4.776 1.00 94.38 89 LEU A N 1
ATOM 680 C CA . LEU A 1 89 ? 0.495 -6.817 -3.903 1.00 94.38 89 LEU A CA 1
ATOM 681 C C . LEU A 1 89 ? 0.116 -6.761 -2.414 1.00 94.38 89 LEU A C 1
ATOM 683 O O . LEU A 1 89 ? 0.548 -7.615 -1.640 1.00 94.38 89 LEU A O 1
ATOM 687 N N . VAL A 1 90 ? -0.731 -5.810 -2.014 1.00 95.38 90 VAL A N 1
ATOM 688 C CA . VAL A 1 90 ? -1.281 -5.713 -0.653 1.00 95.38 90 VAL A CA 1
ATOM 689 C C . VAL A 1 90 ? -2.201 -6.895 -0.355 1.00 95.38 90 VAL A C 1
ATOM 691 O O . VAL A 1 90 ? -2.076 -7.502 0.703 1.00 95.38 90 VAL A O 1
ATOM 694 N N . LEU A 1 91 ? -3.063 -7.292 -1.295 1.00 96.62 91 LEU A N 1
ATOM 695 C CA . LEU A 1 91 ? -3.913 -8.481 -1.169 1.00 96.62 91 LEU A CA 1
ATOM 696 C C . LEU A 1 91 ? -3.085 -9.763 -1.024 1.00 96.62 91 LEU A C 1
ATOM 698 O O . LEU A 1 91 ? -3.444 -10.647 -0.242 1.00 96.62 91 LEU A O 1
ATOM 702 N N . LEU A 1 92 ? -1.961 -9.861 -1.742 1.00 96.38 92 LEU A N 1
ATOM 703 C CA . LEU A 1 92 ? -1.006 -10.949 -1.552 1.00 96.38 92 LEU A CA 1
ATOM 704 C C . LEU A 1 92 ? -0.385 -10.897 -0.150 1.00 96.38 92 LEU A C 1
ATOM 706 O O . LEU A 1 92 ? -0.379 -11.912 0.542 1.00 96.38 92 LEU A O 1
ATOM 710 N N . GLY A 1 93 ? 0.060 -9.722 0.305 1.00 96.38 93 GLY A N 1
ATOM 711 C CA . GLY A 1 93 ? 0.562 -9.519 1.666 1.00 96.38 93 GLY A CA 1
ATOM 712 C C . GLY A 1 93 ? -0.457 -9.898 2.744 1.00 96.38 93 GLY A C 1
ATOM 713 O O . GLY A 1 93 ? -0.118 -10.600 3.693 1.00 96.38 93 GLY A O 1
ATOM 714 N N . ARG A 1 94 ? -1.733 -9.546 2.559 1.00 96.88 94 ARG A N 1
ATOM 715 C CA . ARG A 1 94 ? -2.835 -9.964 3.435 1.00 96.88 94 ARG A CA 1
ATOM 716 C C . ARG A 1 94 ? -2.986 -11.478 3.482 1.00 96.88 94 ARG A C 1
ATOM 718 O O . ARG A 1 94 ? -3.095 -12.043 4.566 1.00 96.88 94 ARG A O 1
ATOM 725 N N . ARG A 1 95 ? -2.954 -12.149 2.325 1.00 96.62 95 ARG A N 1
ATOM 726 C CA . ARG A 1 95 ? -3.016 -13.617 2.262 1.00 96.62 95 ARG A CA 1
ATOM 727 C C . ARG A 1 95 ? -1.840 -14.266 3.000 1.00 96.62 95 ARG A C 1
ATOM 729 O O . ARG A 1 95 ? -2.036 -15.286 3.653 1.00 96.62 95 ARG A O 1
ATOM 736 N N . LEU A 1 96 ? -0.646 -13.679 2.909 1.00 97.38 96 LEU A N 1
ATOM 737 C CA . LEU A 1 96 ? 0.540 -14.139 3.638 1.00 97.38 96 LEU A CA 1
ATOM 738 C C . LEU A 1 96 ? 0.414 -13.908 5.152 1.00 97.38 96 LEU A C 1
ATOM 740 O O . LEU A 1 96 ? 0.781 -14.786 5.927 1.00 97.38 96 LEU A O 1
ATOM 744 N N . ALA A 1 97 ? -0.129 -12.762 5.571 1.00 96.81 97 ALA A N 1
ATOM 745 C CA . ALA A 1 97 ? -0.371 -12.436 6.977 1.00 96.81 97 ALA A CA 1
ATOM 746 C C . ALA A 1 97 ? -1.514 -13.241 7.607 1.00 96.81 97 ALA A C 1
ATOM 748 O O . ALA A 1 97 ? -1.519 -13.416 8.821 1.00 96.81 97 ALA A O 1
ATOM 749 N N . ARG A 1 98 ? -2.463 -13.723 6.790 1.00 96.38 98 ARG A N 1
ATOM 750 C CA . ARG A 1 98 ? -3.678 -14.437 7.218 1.00 96.38 98 ARG A CA 1
ATOM 751 C C . ARG A 1 98 ? -4.525 -13.627 8.209 1.00 96.38 98 ARG A C 1
ATOM 753 O O . ARG A 1 98 ? -5.029 -14.169 9.185 1.00 96.38 98 ARG A O 1
ATOM 760 N N . VAL A 1 99 ? -4.685 -12.331 7.940 1.00 95.44 99 VAL A N 1
ATOM 761 C CA . VAL A 1 99 ? -5.502 -11.414 8.755 1.00 95.44 99 VAL A CA 1
ATOM 762 C C . VAL A 1 99 ? -6.770 -10.975 8.011 1.00 95.44 99 VAL A C 1
ATOM 764 O O . VAL A 1 99 ? -6.759 -10.942 6.775 1.00 95.44 99 VAL A O 1
ATOM 767 N N . PRO A 1 100 ? -7.846 -10.594 8.726 1.00 94.62 100 PRO A N 1
ATOM 768 C CA . PRO A 1 100 ? -9.116 -10.197 8.113 1.00 94.62 100 PRO A CA 1
ATOM 769 C C . PRO A 1 100 ? -9.165 -8.736 7.625 1.00 94.62 100 PRO A C 1
ATOM 771 O O . PRO A 1 100 ? -10.212 -8.311 7.145 1.00 94.62 100 PRO A O 1
ATOM 774 N N . ALA A 1 101 ? -8.065 -7.977 7.724 1.00 96.31 101 ALA A N 1
ATOM 775 C CA . ALA A 1 101 ? -8.010 -6.558 7.361 1.00 96.31 101 ALA A CA 1
ATOM 776 C C . ALA A 1 101 ? -8.610 -6.281 5.968 1.00 96.31 101 ALA A C 1
ATOM 778 O O . ALA A 1 101 ? -8.247 -6.936 4.980 1.00 96.31 101 ALA A O 1
ATOM 779 N N . ARG A 1 102 ? -9.514 -5.302 5.875 1.00 96.62 102 ARG A N 1
ATOM 780 C CA . ARG A 1 102 ? -10.157 -4.895 4.616 1.00 96.62 102 ARG A CA 1
ATOM 781 C C . ARG A 1 102 ? -9.174 -4.136 3.736 1.00 96.62 102 ARG A C 1
ATOM 783 O O . ARG A 1 102 ? -8.405 -3.324 4.233 1.00 96.62 102 ARG A O 1
ATOM 790 N N . VAL A 1 103 ? -9.179 -4.383 2.430 1.00 96.12 103 VAL A N 1
ATOM 791 C CA . VAL A 1 103 ? -8.333 -3.648 1.479 1.00 96.12 103 VAL A CA 1
ATOM 792 C C . VAL A 1 103 ? -9.216 -2.733 0.644 1.00 96.12 103 VAL A C 1
ATOM 794 O O . VAL A 1 103 ? -10.038 -3.220 -0.130 1.00 96.12 103 VAL A O 1
ATOM 797 N N . ILE A 1 104 ? -9.027 -1.425 0.805 1.00 95.06 104 ILE A N 1
ATOM 798 C CA . ILE A 1 104 ? -9.772 -0.370 0.112 1.00 95.06 104 ILE A CA 1
ATOM 799 C C . ILE A 1 104 ? -8.827 0.305 -0.880 1.00 95.06 104 ILE A C 1
ATOM 801 O O . ILE A 1 104 ? -7.703 0.671 -0.520 1.00 95.06 104 ILE A O 1
ATOM 805 N N . VAL A 1 105 ? -9.254 0.439 -2.133 1.00 92.88 105 VAL A N 1
ATOM 806 C CA . VAL A 1 105 ? -8.422 0.991 -3.205 1.00 92.88 105 VAL A CA 1
ATOM 807 C C . VAL A 1 105 ? -8.907 2.371 -3.599 1.00 92.88 105 VAL A C 1
ATOM 809 O O . VAL A 1 105 ? -9.886 2.501 -4.309 1.00 92.88 105 VAL A O 1
ATOM 812 N N . ASP A 1 106 ? -8.143 3.385 -3.225 1.00 88.81 106 ASP A N 1
ATOM 813 C CA . ASP A 1 106 ? -8.365 4.764 -3.634 1.00 88.81 106 ASP A CA 1
ATOM 814 C C . ASP A 1 106 ? -7.788 4.994 -5.038 1.00 88.81 106 ASP A C 1
ATOM 816 O O . ASP A 1 106 ? -6.573 5.160 -5.224 1.00 88.81 106 ASP A O 1
ATOM 820 N N . VAL A 1 107 ? -8.654 4.926 -6.050 1.00 79.38 107 VAL A N 1
ATOM 821 C CA . VAL A 1 107 ? -8.261 5.015 -7.460 1.00 79.38 107 VAL A CA 1
ATOM 822 C C . VAL A 1 107 ? -7.992 6.464 -7.847 1.00 79.38 107 VAL A C 1
ATOM 824 O O . VAL A 1 107 ? -8.901 7.244 -8.115 1.00 79.38 107 VAL A O 1
ATOM 827 N N . HIS A 1 108 ? -6.709 6.800 -7.958 1.00 73.06 108 HIS A N 1
ATOM 828 C CA . HIS A 1 108 ? -6.273 8.100 -8.451 1.00 73.06 108 HIS A CA 1
ATOM 829 C C . HIS A 1 108 ? -5.943 8.046 -9.948 1.00 73.06 108 HIS A C 1
ATOM 831 O O . HIS A 1 108 ? -4.983 7.393 -10.360 1.00 73.06 108 HIS A O 1
ATOM 837 N N . GLY A 1 109 ? -6.686 8.802 -10.760 1.00 68.88 109 GLY A N 1
ATOM 838 C CA . GLY A 1 109 ? -6.404 8.974 -12.190 1.00 68.88 109 GLY A CA 1
ATOM 839 C C . GLY A 1 109 ? -6.529 7.685 -13.015 1.00 68.88 109 GLY A C 1
ATOM 840 O O . GLY A 1 109 ? -7.320 6.803 -12.693 1.00 68.88 109 GLY A O 1
ATOM 841 N N . ASP A 1 110 ? -5.769 7.586 -14.114 1.00 68.31 110 ASP A N 1
ATOM 842 C CA . ASP A 1 110 ? -5.740 6.383 -14.960 1.00 68.31 110 ASP A CA 1
ATOM 843 C C . ASP A 1 110 ? -4.873 5.280 -14.314 1.00 68.31 110 ASP A C 1
ATOM 845 O O . ASP A 1 110 ? -3.645 5.424 -14.264 1.00 68.31 110 ASP A O 1
ATOM 849 N N . PRO A 1 111 ? -5.458 4.145 -13.886 1.00 61.78 111 PRO A N 1
ATOM 850 C CA . PRO A 1 111 ? -4.715 3.054 -13.257 1.00 61.78 111 PRO A CA 1
ATOM 851 C C . PRO A 1 111 ? -3.697 2.385 -14.197 1.00 61.78 111 PRO A C 1
ATOM 853 O O . PRO A 1 111 ? -2.778 1.715 -13.722 1.00 61.78 111 PRO A O 1
ATOM 856 N N . ALA A 1 112 ? -3.805 2.566 -15.517 1.00 63.72 112 ALA A N 1
ATOM 857 C CA . ALA A 1 112 ? -2.831 2.062 -16.485 1.00 63.72 112 ALA A CA 1
ATOM 858 C C . ALA A 1 112 ? -1.626 3.004 -16.684 1.00 63.72 112 ALA A C 1
ATOM 860 O O . ALA A 1 112 ? -0.606 2.589 -17.244 1.00 63.72 112 ALA A O 1
ATOM 861 N N . ALA A 1 113 ? -1.701 4.258 -16.218 1.00 60.84 113 ALA A N 1
ATOM 862 C CA . ALA A 1 113 ? -0.676 5.279 -16.446 1.00 60.84 113 ALA A CA 1
ATOM 863 C C . ALA A 1 113 ? 0.759 4.856 -16.053 1.00 60.84 113 ALA A C 1
ATOM 865 O O . ALA A 1 113 ? 1.667 5.087 -16.860 1.00 60.84 113 ALA A O 1
ATOM 866 N N . PRO A 1 114 ? 1.008 4.179 -14.909 1.00 62.50 114 PRO A N 1
ATOM 867 C CA . PRO A 1 114 ? 2.364 3.793 -14.502 1.00 62.50 114 PRO A CA 1
ATOM 868 C C . PRO A 1 114 ? 3.044 2.808 -15.465 1.00 62.50 114 PRO A C 1
ATOM 870 O O . PRO A 1 114 ? 4.269 2.786 -15.578 1.00 62.50 114 PRO A O 1
ATOM 873 N N . ALA A 1 115 ? 2.259 1.999 -16.181 1.00 59.84 115 ALA A N 1
ATOM 874 C CA . ALA A 1 115 ? 2.756 0.957 -17.076 1.00 59.84 115 ALA A CA 1
ATOM 875 C C . ALA A 1 115 ? 2.966 1.432 -18.520 1.00 59.84 115 ALA A C 1
ATOM 877 O O . ALA A 1 115 ? 3.489 0.684 -19.351 1.00 59.84 115 ALA A O 1
ATOM 878 N N . ARG A 1 116 ? 2.569 2.672 -18.843 1.00 63.09 116 ARG A N 1
ATOM 879 C CA . ARG A 1 116 ? 2.602 3.169 -20.223 1.00 63.09 116 ARG A CA 1
ATOM 880 C C . ARG A 1 116 ? 4.017 3.270 -20.786 1.00 63.09 116 ARG A C 1
ATOM 882 O O . ARG A 1 116 ? 4.153 3.131 -21.999 1.00 63.09 116 ARG A O 1
ATOM 889 N N . LEU A 1 117 ? 5.036 3.460 -19.929 1.00 62.88 117 LEU A N 1
ATOM 890 C CA . LEU A 1 117 ? 6.470 3.443 -20.278 1.00 62.88 117 LEU A CA 1
ATOM 891 C C . LEU A 1 117 ? 6.727 4.068 -21.661 1.00 62.88 117 LEU A C 1
ATOM 893 O O . LEU A 1 117 ? 7.276 3.417 -22.554 1.00 62.88 117 LEU A O 1
ATOM 897 N N . TYR A 1 118 ? 6.225 5.292 -21.865 1.00 61.09 118 TYR A N 1
ATOM 898 C CA . TYR A 1 118 ? 6.167 5.919 -23.185 1.00 61.09 118 TYR A CA 1
ATOM 899 C C . TYR A 1 118 ? 7.546 5.902 -23.863 1.00 61.09 118 TYR A C 1
ATOM 901 O O . TYR A 1 118 ? 8.545 6.291 -23.266 1.00 61.09 118 TYR A O 1
ATOM 909 N N . GLY A 1 119 ? 7.602 5.387 -25.095 1.00 64.75 119 GLY A N 1
ATOM 910 C CA . GLY A 1 119 ? 8.840 5.254 -25.875 1.00 64.75 119 GLY A CA 1
ATOM 911 C C . GLY A 1 119 ? 9.725 4.040 -25.548 1.00 64.75 119 GLY A C 1
ATOM 912 O O . GLY A 1 119 ? 10.670 3.774 -26.284 1.00 64.75 119 GLY A O 1
ATOM 913 N N . SER A 1 120 ? 9.430 3.252 -24.506 1.00 75.44 120 SER A N 1
ATOM 914 C CA . SER A 1 120 ? 10.265 2.107 -24.111 1.00 75.44 120 SER A CA 1
ATOM 915 C C . SER A 1 120 ? 9.791 0.774 -24.696 1.00 75.44 120 SER A C 1
ATOM 917 O O . SER A 1 120 ? 8.612 0.419 -24.629 1.00 75.44 120 SER A O 1
ATOM 919 N N . ARG A 1 121 ? 10.737 -0.047 -25.176 1.00 72.94 121 ARG A N 1
ATOM 920 C CA . ARG A 1 121 ? 10.471 -1.437 -25.601 1.00 72.94 121 ARG A CA 1
ATOM 921 C C . ARG A 1 121 ? 10.036 -2.339 -24.440 1.00 72.94 121 ARG A C 1
ATOM 923 O O . ARG A 1 121 ? 9.312 -3.306 -24.670 1.00 72.94 121 ARG A O 1
ATOM 930 N N . LEU A 1 122 ? 10.395 -1.988 -23.200 1.00 72.62 122 LEU A N 1
ATOM 931 C CA . LEU A 1 122 ? 9.989 -2.721 -21.992 1.00 72.62 122 LEU A CA 1
ATOM 932 C C . LEU A 1 122 ? 8.471 -2.699 -21.769 1.00 72.62 122 LEU A C 1
ATOM 934 O O . LEU A 1 122 ? 7.941 -3.600 -21.119 1.00 72.62 122 LEU A O 1
ATOM 938 N N . ARG A 1 123 ? 7.755 -1.737 -22.370 1.00 71.50 123 ARG A N 1
ATOM 939 C CA . ARG A 1 123 ? 6.288 -1.671 -22.353 1.00 71.50 123 ARG A CA 1
ATOM 940 C C . ARG A 1 123 ? 5.640 -2.986 -22.783 1.00 71.50 123 ARG A C 1
ATOM 942 O O . ARG A 1 123 ? 4.683 -3.413 -22.152 1.00 71.50 123 ARG A O 1
ATOM 949 N N . LYS A 1 124 ? 6.166 -3.649 -23.822 1.00 73.50 124 LYS A N 1
ATOM 950 C CA . LYS A 1 124 ? 5.574 -4.889 -24.359 1.00 73.50 124 LYS A CA 1
ATOM 951 C C . LYS A 1 124 ? 5.567 -6.037 -23.346 1.00 73.50 124 LYS A C 1
ATOM 953 O O . LYS A 1 124 ? 4.710 -6.906 -23.428 1.00 73.50 124 LYS A O 1
ATOM 958 N N . VAL A 1 125 ? 6.499 -6.020 -22.395 1.00 76.94 125 VAL A N 1
ATOM 959 C CA . VAL A 1 125 ? 6.635 -7.057 -21.365 1.00 76.94 125 VAL A CA 1
ATOM 960 C C . VAL A 1 125 ? 5.944 -6.636 -20.069 1.00 76.94 125 VAL A C 1
ATOM 962 O O . VAL A 1 125 ? 5.264 -7.439 -19.438 1.00 76.94 125 VAL A O 1
ATOM 965 N N . LEU A 1 126 ? 6.084 -5.368 -19.673 1.00 77.31 126 LEU A N 1
ATOM 966 C CA . LEU A 1 126 ? 5.603 -4.887 -18.377 1.00 77.31 126 LEU A CA 1
ATOM 967 C C . LEU A 1 126 ? 4.126 -4.479 -18.383 1.00 77.31 126 LEU A C 1
ATOM 969 O O . LEU A 1 126 ? 3.468 -4.636 -17.356 1.00 77.31 126 LEU A O 1
ATOM 973 N N . ALA A 1 127 ? 3.585 -4.005 -19.510 1.00 79.31 127 ALA A N 1
ATOM 974 C CA . ALA A 1 127 ? 2.189 -3.571 -19.578 1.00 79.31 127 ALA A CA 1
ATOM 975 C C . ALA A 1 127 ? 1.190 -4.715 -19.325 1.00 79.31 127 ALA A C 1
ATOM 977 O O . ALA A 1 127 ? 0.344 -4.548 -18.451 1.00 79.31 127 ALA A O 1
ATOM 978 N N . PRO A 1 128 ? 1.314 -5.909 -19.945 1.00 83.94 128 PRO A N 1
ATOM 979 C CA . PRO A 1 128 ? 0.379 -7.004 -19.679 1.00 83.94 128 PRO A CA 1
ATOM 980 C C . PRO A 1 128 ? 0.362 -7.430 -18.207 1.00 83.94 128 PRO A C 1
ATOM 982 O O . PRO A 1 128 ? -0.703 -7.687 -17.641 1.00 83.94 128 PRO A O 1
ATOM 985 N N . LEU A 1 129 ? 1.540 -7.474 -17.574 1.00 83.69 129 LEU A N 1
ATOM 986 C CA . LEU A 1 129 ? 1.666 -7.799 -16.156 1.00 83.69 129 LEU A CA 1
ATOM 987 C C . LEU A 1 129 ? 1.020 -6.720 -15.282 1.00 83.69 129 LEU A C 1
ATOM 989 O O . LEU A 1 129 ? 0.242 -7.042 -14.385 1.00 83.69 129 LEU A O 1
ATOM 993 N N . ALA A 1 130 ? 1.313 -5.447 -15.546 1.00 81.94 130 ALA A N 1
ATOM 994 C CA . ALA A 1 130 ? 0.749 -4.337 -14.793 1.00 81.94 130 ALA A CA 1
ATOM 995 C C . ALA A 1 130 ? -0.779 -4.255 -14.943 1.00 81.94 130 ALA A C 1
ATOM 997 O O . ALA A 1 130 ? -1.468 -4.053 -13.946 1.00 81.94 130 ALA A O 1
ATOM 998 N N . ASP A 1 131 ? -1.317 -4.501 -16.138 1.00 85.38 131 ASP A N 1
ATOM 999 C CA . ASP A 1 131 ? -2.760 -4.533 -16.396 1.00 85.38 131 ASP A CA 1
ATOM 1000 C C . ASP A 1 131 ? -3.433 -5.730 -15.715 1.00 85.38 131 ASP A C 1
ATOM 1002 O O . ASP A 1 131 ? -4.569 -5.639 -15.241 1.00 85.38 131 ASP A O 1
ATOM 1006 N N . ALA A 1 132 ? -2.760 -6.883 -15.664 1.00 86.50 132 ALA A N 1
ATOM 1007 C CA . ALA A 1 132 ? -3.251 -8.052 -14.940 1.00 86.50 132 ALA A CA 1
ATOM 1008 C C . ALA A 1 132 ? -3.287 -7.798 -13.426 1.00 86.50 132 ALA A C 1
ATOM 1010 O O . ALA A 1 132 ? -4.297 -8.095 -12.781 1.00 86.50 132 ALA A O 1
ATOM 1011 N N . LEU A 1 133 ? -2.224 -7.209 -12.868 1.00 87.56 133 LEU A N 1
ATOM 1012 C CA . LEU A 1 133 ? -2.168 -6.815 -11.461 1.00 87.56 133 LEU A CA 1
ATOM 1013 C C . LEU A 1 133 ? -3.228 -5.761 -11.145 1.00 87.56 133 LEU A C 1
ATOM 1015 O O . LEU A 1 133 ? -4.001 -5.965 -10.218 1.00 87.56 133 LEU A O 1
ATOM 1019 N N . GLY A 1 134 ? -3.337 -4.702 -11.950 1.00 86.81 134 GLY A N 1
ATOM 1020 C CA . GLY A 1 134 ? -4.335 -3.647 -11.780 1.00 86.81 134 GLY A CA 1
ATOM 1021 C C . GLY A 1 134 ? -5.762 -4.193 -11.774 1.00 86.81 134 GLY A C 1
ATOM 1022 O O . GLY A 1 134 ? -6.506 -3.988 -10.815 1.00 86.81 134 GLY A O 1
ATOM 1023 N N . ARG A 1 135 ? -6.126 -4.988 -12.791 1.00 88.44 135 ARG A N 1
ATOM 1024 C CA . ARG A 1 135 ? -7.447 -5.637 -12.856 1.00 88.44 135 ARG A CA 1
ATOM 1025 C C . ARG A 1 135 ? -7.701 -6.546 -11.663 1.00 88.44 135 ARG A C 1
ATOM 1027 O O . ARG A 1 135 ? -8.812 -6.565 -11.137 1.00 88.44 135 ARG A O 1
ATOM 1034 N N . ARG A 1 136 ? -6.702 -7.327 -11.243 1.00 90.38 136 ARG A N 1
ATOM 1035 C CA . ARG A 1 136 ? -6.864 -8.244 -10.115 1.00 90.38 136 ARG A CA 1
ATOM 1036 C C . ARG A 1 136 ? -6.987 -7.503 -8.790 1.00 90.38 136 ARG A C 1
ATOM 1038 O O . ARG A 1 136 ? -7.815 -7.914 -7.987 1.00 90.38 136 ARG A O 1
ATOM 1045 N N . GLY A 1 137 ? -6.203 -6.449 -8.583 1.00 89.88 137 GLY A N 1
ATOM 1046 C CA . GLY A 1 137 ? -6.260 -5.601 -7.398 1.00 89.88 137 GLY A CA 1
ATOM 1047 C C . GLY A 1 137 ? -7.636 -4.973 -7.233 1.00 89.88 137 GLY A C 1
ATOM 1048 O O . GLY A 1 137 ? -8.274 -5.188 -6.211 1.00 89.88 137 GLY A O 1
ATOM 1049 N N . LEU A 1 138 ? -8.139 -4.315 -8.280 1.00 90.31 138 LEU A N 1
ATOM 1050 C CA . LEU A 1 138 ? -9.450 -3.659 -8.258 1.00 90.31 138 LEU A CA 1
ATOM 1051 C C . LEU A 1 138 ? -10.607 -4.651 -8.078 1.00 90.31 138 LEU A C 1
ATOM 1053 O O . LEU A 1 138 ? -11.489 -4.429 -7.261 1.00 90.31 138 LEU A O 1
ATOM 1057 N N . ARG A 1 139 ? -10.593 -5.791 -8.784 1.00 91.75 139 ARG A N 1
ATOM 1058 C CA . ARG A 1 139 ? -11.677 -6.792 -8.689 1.00 91.75 139 ARG A CA 1
ATOM 1059 C C . ARG A 1 139 ? -11.711 -7.572 -7.375 1.00 91.75 139 ARG A C 1
ATOM 1061 O O . ARG A 1 139 ? -12.679 -8.283 -7.127 1.00 91.75 139 ARG A O 1
ATOM 1068 N N . ARG A 1 140 ? -10.618 -7.576 -6.609 1.00 93.75 140 ARG A N 1
ATOM 1069 C CA . ARG A 1 140 ? -10.482 -8.375 -5.378 1.00 93.75 140 ARG A CA 1
ATOM 1070 C C . ARG A 1 140 ? -10.347 -7.515 -4.124 1.00 93.75 140 ARG A C 1
ATOM 1072 O O . ARG A 1 140 ? -10.219 -8.087 -3.042 1.00 93.75 140 ARG A O 1
ATOM 1079 N N . ALA A 1 141 ? -10.335 -6.195 -4.276 1.00 93.88 141 ALA A N 1
ATOM 1080 C CA . ALA A 1 141 ? -10.453 -5.269 -3.166 1.00 93.88 141 ALA A CA 1
ATOM 1081 C C . ALA A 1 141 ? -11.811 -5.445 -2.475 1.00 93.88 141 ALA A C 1
ATOM 1083 O O . ALA A 1 141 ? -12.785 -5.861 -3.101 1.00 93.88 141 ALA A O 1
ATOM 1084 N N . ASP A 1 142 ? -11.859 -5.146 -1.182 1.00 94.94 142 ASP A N 1
ATOM 1085 C CA . ASP A 1 142 ? -13.104 -5.141 -0.412 1.00 94.94 142 ASP A CA 1
ATOM 1086 C C . ASP A 1 142 ? -13.899 -3.844 -0.622 1.00 94.94 142 ASP A C 1
ATOM 1088 O O . ASP A 1 142 ? -15.091 -3.811 -0.334 1.00 94.94 142 ASP A O 1
ATOM 1092 N N . GLY A 1 143 ? -13.240 -2.794 -1.120 1.00 91.94 143 GLY A N 1
ATOM 1093 C CA . GLY A 1 143 ? -13.839 -1.514 -1.482 1.00 91.94 143 GLY A CA 1
ATOM 1094 C C . GLY A 1 143 ? -12.965 -0.748 -2.474 1.00 91.94 143 GLY A C 1
ATOM 1095 O O . GLY A 1 143 ? -11.756 -0.991 -2.567 1.00 91.94 143 GLY A O 1
ATOM 1096 N N . VAL A 1 144 ? -13.592 0.161 -3.213 1.00 84.94 144 VAL A N 1
ATOM 1097 C CA . VAL A 1 144 ? -12.963 1.125 -4.126 1.00 84.94 144 VAL A CA 1
ATOM 1098 C C . VAL A 1 144 ? -13.465 2.505 -3.741 1.00 84.94 144 VAL A C 1
ATOM 1100 O O . VAL A 1 144 ? -14.697 2.608 -3.555 1.00 84.94 144 VAL A O 1
#

Foldseek 3Di:
DDQDEAEPPHDPVVVVVVVVVVVPDPAADEYAYPDHDHDDPSYDHDYADPPNVCRVVVCLVCLLVVLLVCCQVVVDQEDEAAAQLSLLSNVSSCVNNVHPRAYAYNHDDDNQVVLCPPPDPCSVVRSVVSVVSSVCSVVPGPYD

Radius of gyration: 15.63 Å; chains: 1; bounding box: 36×36×42 Å

pLDDT: mean 86.13, std 9.92, range [59.84, 97.38]